Protein AF-A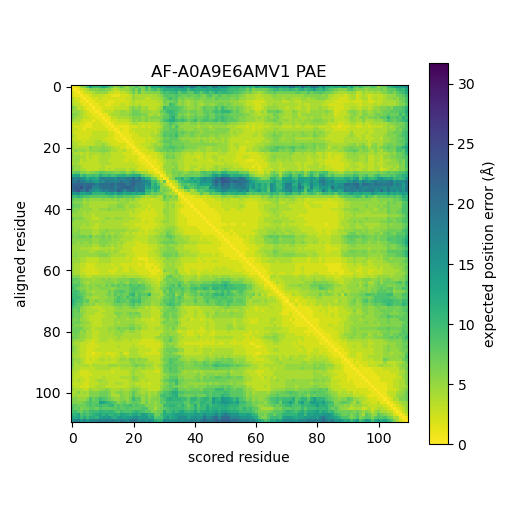0A9E6AMV1-F1 (afdb_monomer)

Solvent-accessible surface area (backbone atoms only — not comparable to full-atom values): 6436 Å² total; per-residue (Å²): 122,72,94,47,60,35,34,31,31,88,70,46,83,41,40,66,74,74,54,62,92,38,50,71,49,76,46,79,46,59,88,81,83,64,49,65,65,56,49,52,50,50,45,57,56,53,69,71,46,52,79,70,52,44,78,35,46,42,44,35,40,34,49,79,43,57,89,79,55,43,45,65,59,45,38,60,55,37,51,74,68,38,82,80,46,42,33,34,36,47,53,73,67,39,48,38,55,44,35,46,57,76,72,47,84,71,76,84,83,131

Foldseek 3Di:
DPWFWWAKLVRDIDIPVVLPQAAEAEDEDADDDPPPVVLLVVLVVLVVDDPVNNVRYAYEYEYLDCPPDHSPNVQVVSVVRPNRHIYIYDPNVRSQVVQVVVVHHRDRDD

Radius of gyration: 13.44 Å; Cα contacts (8 Å, |Δi|>4): 152; chains: 1; bounding box: 26×29×39 Å

Mean predicted aligned error: 5.37 Å

Structure (mmCIF, N/CA/C/O backbone):
data_AF-A0A9E6AMV1-F1
#
_entry.id   AF-A0A9E6AMV1-F1
#
loop_
_atom_site.group_PDB
_atom_site.id
_atom_site.type_symbol
_atom_site.label_atom_id
_atom_site.label_alt_id
_atom_site.label_comp_id
_atom_site.label_asym_id
_atom_site.label_entity_id
_atom_site.label_seq_id
_atom_site.pdbx_PDB_ins_code
_atom_site.Cartn_x
_atom_site.Cartn_y
_atom_site.Cartn_z
_atom_site.occupancy
_atom_site.B_iso_or_equiv
_atom_site.auth_seq_id
_atom_site.auth_comp_id
_atom_site.auth_asym_id
_atom_site.auth_atom_id
_atom_site.pdbx_PDB_model_num
ATOM 1 N N . MET A 1 1 ? -12.658 -10.153 -8.180 1.00 70.50 1 MET A N 1
ATOM 2 C CA . MET A 1 1 ? -11.220 -9.941 -8.402 1.00 70.50 1 MET A CA 1
ATOM 3 C C . MET A 1 1 ? -10.577 -11.209 -8.933 1.00 70.50 1 MET A C 1
ATOM 5 O O . MET A 1 1 ? -10.789 -12.274 -8.354 1.00 70.50 1 MET A O 1
ATOM 9 N N . ARG A 1 2 ? -9.841 -11.105 -10.042 1.00 81.25 2 ARG A N 1
ATOM 10 C CA . ARG A 1 2 ? -8.952 -12.151 -10.564 1.00 81.25 2 ARG A CA 1
ATOM 11 C C . ARG A 1 2 ? -7.750 -12.341 -9.624 1.00 81.25 2 ARG A C 1
ATOM 13 O O . ARG A 1 2 ? -7.433 -11.436 -8.852 1.00 81.25 2 ARG A O 1
ATOM 20 N N . PRO A 1 3 ? -7.074 -13.502 -9.666 1.00 83.12 3 PRO A N 1
ATOM 21 C CA . PRO A 1 3 ? -5.874 -13.720 -8.869 1.00 83.12 3 PRO A CA 1
ATOM 22 C C . PRO A 1 3 ? -4.768 -12.725 -9.238 1.00 83.12 3 PRO A C 1
ATOM 24 O O . PRO A 1 3 ? -4.392 -12.633 -10.407 1.00 83.12 3 PRO A O 1
ATOM 27 N N . PHE A 1 4 ? -4.227 -12.022 -8.247 1.00 87.56 4 PHE A N 1
ATOM 28 C CA . PHE A 1 4 ? -3.053 -11.165 -8.397 1.00 87.56 4 PHE A CA 1
ATOM 29 C C . PHE A 1 4 ? -2.039 -11.462 -7.289 1.00 87.56 4 PHE A C 1
ATOM 31 O O . PHE A 1 4 ? -2.380 -12.005 -6.236 1.00 87.56 4 PHE A O 1
ATOM 38 N N . ARG A 1 5 ? -0.780 -11.110 -7.551 1.00 88.94 5 ARG A N 1
ATOM 39 C CA . ARG A 1 5 ? 0.311 -11.183 -6.579 1.00 88.94 5 ARG A CA 1
ATOM 40 C C . ARG A 1 5 ? 1.158 -9.932 -6.698 1.00 88.94 5 ARG A C 1
ATOM 42 O O . ARG A 1 5 ? 1.663 -9.646 -7.782 1.00 88.94 5 ARG A O 1
ATOM 49 N N . LEU A 1 6 ? 1.295 -9.224 -5.590 1.00 89.12 6 LEU A N 1
ATOM 50 C CA . LEU A 1 6 ? 2.179 -8.084 -5.407 1.00 89.12 6 LEU A CA 1
ATOM 51 C C . LEU A 1 6 ? 3.124 -8.373 -4.245 1.00 89.12 6 LEU A C 1
ATOM 53 O O . LEU A 1 6 ? 2.936 -9.326 -3.488 1.00 89.12 6 LEU A O 1
ATOM 57 N N . THR A 1 7 ? 4.131 -7.528 -4.108 1.00 88.81 7 THR A N 1
ATOM 58 C CA . THR A 1 7 ? 5.129 -7.619 -3.052 1.00 88.81 7 THR A CA 1
ATOM 59 C C . THR A 1 7 ? 4.984 -6.418 -2.132 1.00 88.81 7 THR A C 1
ATOM 61 O O . THR A 1 7 ? 5.032 -5.269 -2.578 1.00 88.81 7 THR A O 1
ATOM 64 N N . GLY A 1 8 ? 4.813 -6.690 -0.843 1.00 87.06 8 GLY A N 1
ATOM 65 C CA . GLY A 1 8 ? 4.853 -5.699 0.217 1.00 87.06 8 GLY A CA 1
ATOM 66 C C . GLY A 1 8 ? 6.244 -5.093 0.383 1.00 87.06 8 GLY A C 1
ATOM 67 O O . GLY A 1 8 ? 7.272 -5.671 0.020 1.00 87.06 8 GLY A O 1
ATOM 68 N N . SER A 1 9 ? 6.302 -3.903 0.962 1.00 79.50 9 SER A N 1
ATOM 69 C CA . SER A 1 9 ? 7.552 -3.186 1.216 1.00 79.50 9 SER A CA 1
ATOM 70 C C . SER A 1 9 ? 8.430 -3.840 2.299 1.00 79.50 9 SER A C 1
ATOM 72 O O . SER A 1 9 ? 9.628 -3.560 2.398 1.00 79.50 9 SER A O 1
ATOM 74 N N . ASP A 1 10 ? 7.857 -4.754 3.080 1.00 79.19 10 ASP A N 1
ATOM 75 C CA . ASP A 1 10 ? 8.520 -5.669 4.013 1.00 79.19 10 ASP A CA 1
ATOM 76 C C . ASP A 1 10 ? 8.995 -6.982 3.357 1.00 79.19 10 ASP A C 1
ATOM 78 O O . ASP A 1 10 ? 9.666 -7.780 4.007 1.00 79.19 10 ASP A O 1
ATOM 82 N N . GLY A 1 11 ? 8.698 -7.185 2.069 1.00 81.62 11 GLY A N 1
ATOM 83 C CA . GLY A 1 11 ? 8.997 -8.406 1.322 1.00 81.62 11 GLY A CA 1
ATOM 84 C C . GLY A 1 11 ? 7.912 -9.482 1.416 1.00 81.62 11 GLY A C 1
ATOM 85 O O . GLY A 1 11 ? 8.098 -10.558 0.851 1.00 81.62 11 GLY A O 1
ATOM 86 N N . SER A 1 12 ? 6.795 -9.214 2.099 1.00 86.31 12 SER A N 1
ATOM 87 C CA . SER A 1 12 ? 5.658 -10.136 2.161 1.00 86.31 12 SER A CA 1
ATOM 88 C C . SER A 1 12 ? 4.940 -10.249 0.812 1.00 86.31 12 SER A C 1
ATOM 90 O O . SER A 1 12 ? 4.958 -9.329 -0.008 1.00 86.31 12 SER A O 1
ATOM 92 N N . GLU A 1 13 ? 4.298 -11.389 0.558 1.00 89.75 13 GLU A N 1
ATOM 93 C CA . GLU A 1 13 ? 3.396 -11.527 -0.587 1.00 89.75 13 GLU A CA 1
ATOM 94 C C . GLU A 1 13 ? 2.032 -10.916 -0.246 1.00 89.75 13 GLU A C 1
ATOM 96 O O . GLU A 1 13 ? 1.436 -11.235 0.786 1.00 89.75 13 GLU A O 1
ATOM 101 N N . PHE A 1 14 ? 1.517 -10.077 -1.144 1.00 89.62 14 PHE A N 1
ATOM 102 C CA . PHE A 1 14 ? 0.182 -9.504 -1.052 1.00 89.62 14 PHE A CA 1
ATOM 103 C C . PHE A 1 14 ? -0.697 -10.020 -2.194 1.00 89.62 14 PHE A C 1
ATOM 105 O O . PHE A 1 14 ? -0.356 -9.909 -3.374 1.00 89.62 14 PHE A O 1
ATOM 112 N N . SER A 1 15 ? -1.851 -10.578 -1.843 1.00 90.25 15 SER A N 1
ATOM 113 C CA . SER A 1 15 ? -2.771 -11.237 -2.771 1.00 90.25 15 SER A CA 1
ATOM 114 C C . SER A 1 15 ? -4.230 -10.943 -2.419 1.00 90.25 15 SER A C 1
ATOM 116 O O . SER A 1 15 ? -4.546 -10.280 -1.432 1.00 90.25 15 SER A O 1
ATOM 118 N N . ASN A 1 16 ? -5.160 -11.508 -3.190 1.00 88.50 16 ASN A N 1
ATOM 119 C CA . ASN A 1 16 ? -6.595 -11.423 -2.913 1.00 88.50 16 ASN A CA 1
ATOM 120 C C . ASN A 1 16 ? -6.984 -11.903 -1.508 1.00 88.50 16 ASN A C 1
ATOM 122 O O . ASN A 1 16 ? -8.025 -11.492 -1.004 1.00 88.50 16 ASN A O 1
ATOM 126 N N . ALA A 1 17 ? -6.201 -12.802 -0.901 1.00 89.25 17 ALA A N 1
ATOM 127 C CA . ALA A 1 17 ? -6.485 -13.306 0.437 1.00 89.25 17 ALA A CA 1
ATOM 128 C C . ALA A 1 17 ? -6.387 -12.198 1.493 1.00 89.25 17 ALA A C 1
ATOM 130 O O . ALA A 1 17 ? -7.206 -12.175 2.406 1.00 89.25 17 ALA A O 1
ATOM 131 N N . ASN A 1 18 ? -5.450 -11.263 1.321 1.00 88.31 18 ASN A N 1
ATOM 132 C CA . ASN A 1 18 ? -5.221 -10.148 2.239 1.00 88.31 18 ASN A CA 1
ATOM 133 C C . ASN A 1 18 ? -6.370 -9.130 2.225 1.00 88.31 18 ASN A C 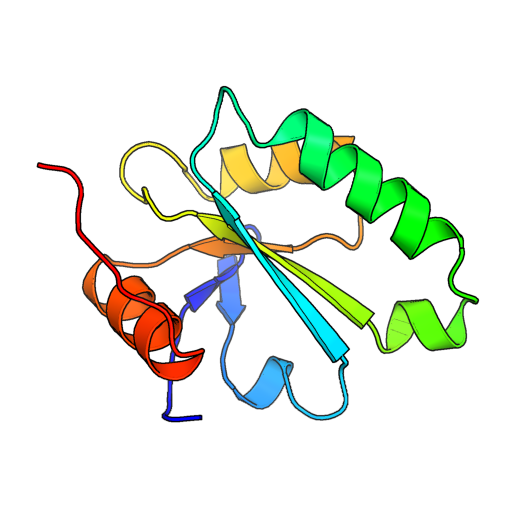1
ATOM 135 O O . ASN A 1 18 ? -6.607 -8.471 3.221 1.00 88.31 18 ASN A O 1
ATOM 139 N N . LEU A 1 19 ? -7.114 -9.038 1.119 1.00 86.50 19 LEU A N 1
ATOM 140 C CA . LEU A 1 19 ? -8.250 -8.119 0.982 1.00 86.50 19 LEU A CA 1
ATOM 141 C C . LEU A 1 19 ? -9.553 -8.665 1.597 1.00 86.50 19 LEU A C 1
ATOM 143 O O . LEU A 1 19 ? -10.567 -7.971 1.633 1.00 86.50 19 LEU A O 1
ATOM 147 N N . ARG A 1 20 ? -9.600 -9.938 2.009 1.00 87.69 20 ARG A N 1
ATOM 148 C CA . ARG A 1 20 ? -10.851 -10.559 2.469 1.00 87.69 20 ARG A CA 1
ATOM 149 C C . ARG A 1 20 ? -11.186 -10.138 3.892 1.00 87.69 20 ARG A C 1
ATOM 151 O O . ARG A 1 20 ? -10.423 -10.405 4.807 1.00 87.69 20 ARG A O 1
ATOM 158 N N . GLY A 1 21 ? -12.385 -9.589 4.078 1.00 87.38 21 GLY A N 1
ATO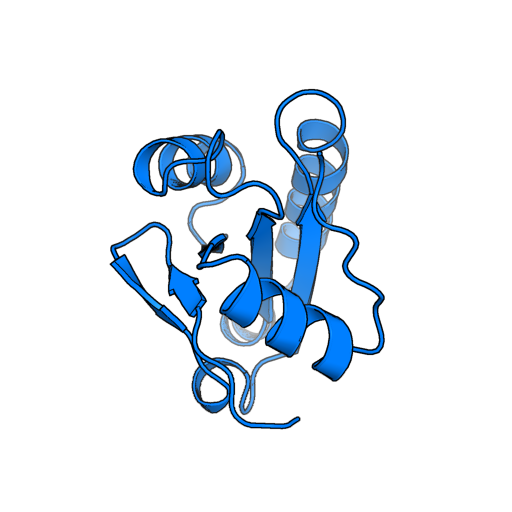M 159 C CA . GLY A 1 21 ? -12.874 -9.171 5.398 1.00 87.38 21 GLY A CA 1
ATOM 160 C C . GLY A 1 21 ? -12.280 -7.849 5.885 1.00 87.38 21 GLY A C 1
ATOM 161 O O . GLY A 1 21 ? -12.577 -7.439 7.002 1.00 87.38 21 GLY A O 1
ATOM 162 N N . HIS A 1 22 ? -11.484 -7.192 5.041 1.00 88.75 22 HIS A N 1
ATOM 163 C CA . HIS A 1 22 ? -10.874 -5.899 5.291 1.00 88.75 22 HIS A CA 1
ATOM 164 C C . HIS A 1 22 ? -11.394 -4.891 4.267 1.00 88.75 22 HIS A C 1
ATOM 166 O O . HIS A 1 22 ? -11.694 -5.231 3.119 1.00 88.75 22 HIS A O 1
ATOM 172 N N . PHE A 1 23 ? -11.517 -3.641 4.686 1.00 89.50 23 PHE A N 1
ATOM 173 C CA . PHE A 1 23 ? -11.768 -2.525 3.794 1.00 89.50 23 PHE A CA 1
ATOM 174 C C . PHE A 1 23 ? -10.434 -1.880 3.431 1.00 89.50 23 PHE A C 1
ATOM 176 O O . PHE A 1 23 ? -9.732 -1.373 4.297 1.00 89.50 23 PHE A O 1
ATOM 183 N N . SER A 1 24 ? -10.058 -1.901 2.155 1.00 89.69 24 SER A N 1
ATOM 184 C CA . SER A 1 24 ? -8.736 -1.428 1.740 1.00 89.69 24 SER A CA 1
ATOM 185 C C . SER A 1 24 ? -8.824 -0.139 0.926 1.00 89.69 24 SER A C 1
ATOM 187 O O . SER A 1 24 ? -9.445 -0.095 -0.138 1.00 89.69 24 SER A O 1
ATOM 189 N N . TRP A 1 25 ? -8.153 0.910 1.392 1.00 88.44 25 TRP A N 1
ATOM 190 C CA . TRP A 1 25 ? -7.879 2.122 0.629 1.00 88.44 25 TRP A CA 1
ATOM 191 C C . TRP A 1 25 ? -6.642 1.914 -0.232 1.00 88.44 25 TRP A C 1
ATOM 193 O O . TRP A 1 25 ? -5.527 1.912 0.277 1.00 88.44 25 TRP A O 1
AT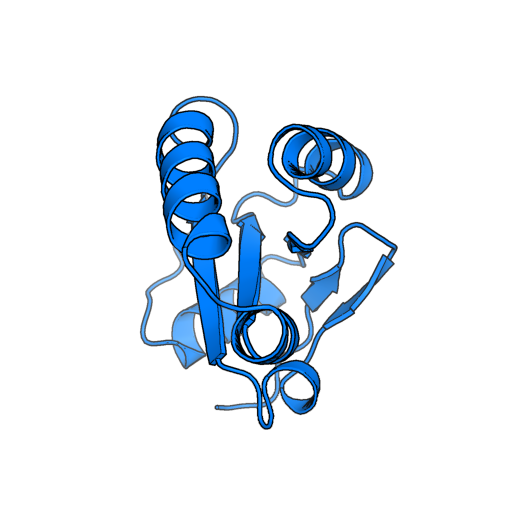OM 203 N N . ALA A 1 26 ? -6.829 1.759 -1.541 1.00 88.38 26 ALA A N 1
ATOM 204 C CA . ALA A 1 26 ? -5.728 1.699 -2.494 1.00 88.38 26 ALA A CA 1
ATOM 205 C C . ALA A 1 26 ? -5.467 3.082 -3.103 1.00 88.38 26 ALA A C 1
ATOM 207 O O . ALA A 1 26 ? -6.341 3.659 -3.752 1.00 88.38 26 ALA A O 1
ATOM 208 N N . PHE A 1 27 ? -4.253 3.596 -2.928 1.00 86.06 27 PHE A N 1
ATOM 209 C CA . PHE A 1 27 ? -3.775 4.804 -3.589 1.00 86.06 27 PHE A CA 1
ATOM 210 C C . PHE A 1 27 ? -2.641 4.453 -4.553 1.00 86.06 27 PHE A C 1
ATOM 212 O O . PHE A 1 27 ? -1.626 3.892 -4.148 1.00 86.06 27 PHE A O 1
ATOM 219 N N . PHE A 1 28 ? -2.820 4.792 -5.829 1.00 84.31 28 PHE A N 1
ATOM 220 C CA . PHE A 1 28 ? -1.834 4.574 -6.885 1.00 84.31 28 PHE A CA 1
ATOM 221 C C . PHE A 1 28 ? -1.042 5.858 -7.098 1.00 84.31 28 PHE A C 1
ATOM 223 O O . PHE A 1 28 ? -1.630 6.898 -7.399 1.00 84.31 28 PHE A O 1
ATOM 230 N N . GLY A 1 29 ? 0.279 5.802 -6.956 1.00 76.62 29 GLY A N 1
ATOM 231 C CA . GLY A 1 29 ? 1.110 6.999 -7.041 1.00 76.62 29 GLY A CA 1
ATOM 232 C C . GLY A 1 29 ? 2.525 6.727 -7.527 1.00 76.62 29 GLY A C 1
ATOM 233 O O . GLY A 1 29 ? 2.999 5.592 -7.520 1.00 76.62 29 GLY A O 1
ATOM 234 N N . PHE A 1 30 ? 3.193 7.804 -7.938 1.00 72.31 30 PHE A N 1
ATOM 235 C CA . PHE A 1 30 ? 4.626 7.839 -8.206 1.00 72.31 30 PHE A CA 1
ATOM 236 C C . PHE A 1 30 ? 5.265 8.847 -7.242 1.00 72.31 30 PHE A C 1
ATOM 238 O O . PHE A 1 30 ? 4.771 9.968 -7.088 1.00 72.31 30 PHE A O 1
ATOM 245 N N . CYS A 1 31 ? 6.339 8.457 -6.559 1.00 66.25 31 CYS A N 1
ATOM 246 C CA . CYS A 1 31 ? 7.121 9.387 -5.743 1.00 66.25 31 CYS A CA 1
ATOM 247 C C . CYS A 1 31 ? 7.984 10.246 -6.695 1.00 66.25 31 CYS A C 1
ATOM 249 O O . CYS A 1 31 ? 8.591 9.664 -7.599 1.00 66.25 31 CYS A O 1
ATOM 251 N N . PRO A 1 32 ? 8.032 11.596 -6.578 1.00 55.78 32 PRO A N 1
ATOM 252 C CA . PRO A 1 32 ? 8.099 12.350 -5.319 1.00 55.78 32 PRO A CA 1
ATOM 253 C C . PRO A 1 32 ? 7.093 13.512 -5.123 1.00 55.78 32 PRO A C 1
ATOM 255 O O . 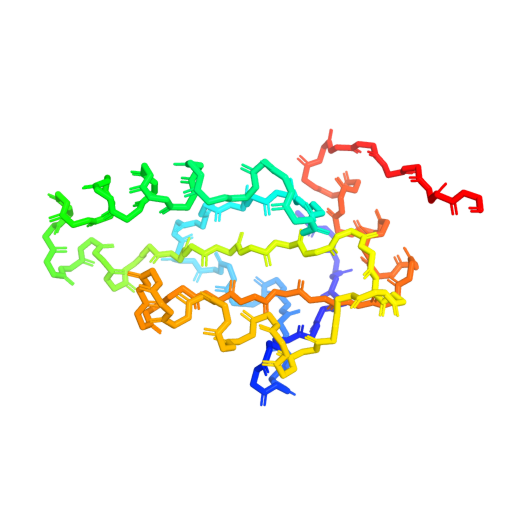PRO A 1 32 ? 7.054 14.067 -4.027 1.00 55.78 32 PRO A O 1
ATOM 258 N N . ASP A 1 33 ? 6.275 13.890 -6.112 1.00 55.72 33 ASP A N 1
ATOM 259 C CA . ASP A 1 33 ? 5.624 15.219 -6.094 1.00 55.72 33 ASP A CA 1
ATOM 260 C C . ASP A 1 33 ? 4.192 15.254 -5.526 1.00 55.72 33 ASP A C 1
ATOM 262 O O . ASP A 1 33 ? 3.792 16.243 -4.916 1.00 55.72 33 ASP A O 1
ATOM 266 N N . ILE A 1 34 ? 3.399 14.188 -5.691 1.00 54.50 34 ILE A N 1
ATOM 267 C CA . ILE A 1 34 ? 1.958 14.191 -5.339 1.00 54.50 34 ILE A CA 1
ATOM 268 C C . ILE A 1 34 ? 1.635 13.328 -4.109 1.00 54.50 34 ILE A C 1
ATOM 270 O O . ILE A 1 34 ? 0.614 13.524 -3.447 1.00 54.50 34 ILE A O 1
ATOM 274 N N . CYS A 1 35 ? 2.534 12.420 -3.730 1.00 62.62 35 CYS A N 1
ATOM 275 C CA . CYS A 1 35 ? 2.317 11.482 -2.632 1.00 62.62 35 CYS A CA 1
ATOM 276 C C . CYS A 1 35 ? 2.121 12.102 -1.227 1.00 62.62 35 CYS A C 1
ATOM 278 O O . CYS A 1 35 ? 1.290 11.571 -0.484 1.00 62.62 35 CYS A O 1
ATOM 280 N N . PRO A 1 36 ? 2.801 13.194 -0.806 1.00 72.69 36 PRO A N 1
ATOM 281 C CA . PRO A 1 36 ? 2.786 13.567 0.610 1.00 72.69 36 PRO A CA 1
ATOM 282 C C . PRO A 1 36 ? 1.452 14.163 1.070 1.00 72.69 36 PRO A C 1
ATOM 284 O O . PRO A 1 36 ? 1.024 13.905 2.198 1.00 72.69 36 PRO A O 1
ATOM 287 N N . THR A 1 37 ? 0.765 14.923 0.216 1.00 81.62 37 THR A N 1
ATOM 288 C CA . THR A 1 37 ? -0.518 15.548 0.575 1.00 81.62 37 THR A CA 1
ATOM 289 C C . THR A 1 37 ? -1.600 14.491 0.756 1.00 81.62 37 THR A C 1
ATOM 291 O O . THR A 1 37 ? -2.283 14.481 1.781 1.00 81.62 37 THR A O 1
ATOM 294 N N . THR A 1 38 ? -1.716 13.554 -0.188 1.00 84.38 38 THR A N 1
ATOM 295 C CA . THR A 1 38 ? -2.708 12.476 -0.117 1.00 84.38 38 THR A CA 1
ATOM 296 C C . THR A 1 38 ? -2.446 11.550 1.066 1.00 84.38 38 THR A C 1
ATOM 298 O O . THR A 1 38 ? -3.372 11.254 1.816 1.00 84.38 38 THR A O 1
ATOM 301 N N . LEU A 1 39 ? -1.195 11.146 1.309 1.00 86.25 39 LEU A N 1
ATOM 302 C CA . LEU A 1 39 ? -0.865 10.298 2.461 1.00 86.25 39 LEU A CA 1
ATOM 303 C C . LEU A 1 39 ? -1.111 11.003 3.800 1.00 86.25 39 LEU A C 1
ATOM 305 O O . LEU A 1 39 ? -1.562 10.369 4.753 1.00 86.25 39 LEU A O 1
ATOM 309 N N . SER A 1 40 ? -0.885 12.317 3.871 1.00 88.00 40 SER A N 1
ATOM 310 C CA . SER A 1 40 ? -1.222 13.110 5.060 1.00 88.00 40 SER A CA 1
ATOM 311 C C . SER A 1 40 ? -2.731 13.172 5.299 1.00 88.00 40 SER A C 1
ATOM 313 O O . SER A 1 40 ? -3.178 13.031 6.435 1.00 88.00 40 SER A O 1
ATOM 315 N N . GLN A 1 41 ? -3.532 13.335 4.243 1.00 88.81 41 GLN A N 1
ATOM 316 C CA . GLN A 1 41 ? -4.995 13.304 4.346 1.00 88.81 41 GLN A CA 1
ATOM 317 C C . GLN A 1 41 ? -5.509 11.918 4.749 1.00 88.81 41 GLN A C 1
ATOM 319 O O . GLN A 1 41 ? -6.361 11.822 5.630 1.00 88.81 41 GLN A O 1
ATOM 324 N N . LEU A 1 42 ? -4.947 10.850 4.174 1.00 90.00 42 LEU A N 1
ATOM 325 C CA . LEU A 1 42 ? -5.268 9.472 4.551 1.00 90.00 42 LEU A CA 1
ATOM 326 C C . LEU A 1 42 ? -4.920 9.200 6.014 1.00 90.00 42 LEU A C 1
ATOM 328 O O . LEU A 1 42 ? -5.727 8.605 6.715 1.00 90.00 42 LEU A O 1
ATOM 332 N N . LYS A 1 43 ? -3.776 9.689 6.509 1.00 91.44 43 LYS A N 1
ATOM 333 C CA . LYS A 1 43 ? -3.419 9.613 7.934 1.00 91.44 43 LYS A CA 1
ATOM 334 C C . LYS A 1 43 ? -4.461 10.300 8.815 1.00 91.44 43 LYS A C 1
ATOM 336 O O . LYS A 1 43 ? -4.877 9.735 9.821 1.00 91.44 43 LYS A O 1
ATOM 341 N N . LEU A 1 44 ? -4.883 11.513 8.453 1.00 92.56 44 LEU A N 1
ATOM 342 C CA . LEU A 1 44 ? -5.897 12.244 9.216 1.00 92.56 44 LEU A CA 1
ATOM 343 C C . LEU A 1 44 ? -7.235 11.498 9.238 1.00 92.56 44 LEU A C 1
ATOM 345 O O . LEU A 1 44 ? -7.837 11.394 10.301 1.00 92.56 44 LEU A O 1
ATOM 349 N N . ALA A 1 45 ? -7.672 10.960 8.098 1.00 91.94 45 ALA A N 1
ATOM 350 C CA . ALA A 1 45 ? -8.904 10.184 8.002 1.00 91.94 45 ALA A CA 1
ATOM 351 C C . ALA A 1 45 ? -8.810 8.853 8.768 1.00 91.94 45 ALA A C 1
ATOM 353 O O . ALA A 1 45 ? -9.718 8.510 9.518 1.00 91.94 45 ALA A O 1
ATOM 354 N N . TYR A 1 46 ? -7.691 8.136 8.648 1.00 93.25 46 TYR A N 1
ATOM 355 C CA . TYR A 1 46 ? -7.443 6.883 9.363 1.00 93.25 46 TYR A CA 1
ATOM 356 C C . TYR A 1 46 ? -7.456 7.085 10.885 1.00 93.25 46 TYR A C 1
ATOM 358 O O . TYR A 1 46 ? -8.062 6.308 11.614 1.00 93.25 46 TYR A O 1
ATOM 366 N N . ASN A 1 47 ? -6.885 8.189 11.373 1.00 93.00 47 ASN A N 1
ATOM 367 C CA . ASN A 1 47 ? -6.883 8.519 12.800 1.00 93.00 47 ASN A CA 1
ATOM 368 C C . ASN A 1 47 ? -8.270 8.877 13.366 1.00 93.00 47 ASN A C 1
ATOM 370 O O . ASN A 1 47 ? -8.413 8.948 14.585 1.00 93.00 47 ASN A O 1
ATOM 374 N N . GLN A 1 48 ? -9.278 9.125 12.522 1.00 94.38 48 GLN A N 1
ATOM 375 C CA . GLN A 1 48 ? -10.664 9.320 12.970 1.00 94.38 48 GLN A CA 1
ATOM 376 C C . GLN A 1 48 ? -11.388 7.994 13.230 1.00 94.38 48 GLN A C 1
ATOM 378 O O . GLN A 1 48 ? -12.413 7.990 13.911 1.00 94.38 48 GLN A O 1
ATOM 383 N N . LEU A 1 49 ? -10.862 6.884 12.707 1.00 92.75 49 LEU A N 1
ATOM 384 C CA . LEU A 1 49 ? -11.400 5.549 12.933 1.00 92.75 49 LEU A CA 1
ATOM 385 C C . LEU A 1 49 ? -11.128 5.100 14.369 1.00 92.75 49 LEU A C 1
ATOM 387 O O . LEU A 1 49 ? -10.063 5.363 14.934 1.00 92.75 49 LEU A O 1
ATOM 391 N N . ASN A 1 50 ? -12.072 4.368 14.951 1.00 94.69 50 ASN A N 1
ATOM 392 C CA . ASN A 1 50 ? -11.866 3.720 16.239 1.00 94.69 50 ASN A CA 1
ATOM 393 C C . ASN A 1 50 ? -10.925 2.496 16.108 1.00 94.69 50 ASN A C 1
ATOM 395 O O . ASN A 1 50 ? -10.705 1.994 15.004 1.00 94.69 50 ASN A O 1
ATOM 399 N N . PRO A 1 51 ? -10.386 1.949 17.215 1.00 92.69 51 PRO A N 1
ATOM 400 C CA . PRO A 1 51 ? -9.411 0.856 17.146 1.00 92.69 51 PRO A CA 1
ATOM 401 C C . PRO A 1 51 ? -9.902 -0.428 16.461 1.00 92.69 51 PRO A C 1
ATOM 403 O O . PRO A 1 51 ? -9.086 -1.200 15.965 1.00 92.69 51 PRO A O 1
ATOM 406 N N . ASN A 1 52 ? -11.211 -0.699 16.450 1.00 92.38 52 ASN A N 1
ATOM 407 C CA . ASN A 1 52 ? -11.759 -1.861 15.747 1.00 92.38 52 ASN A CA 1
ATOM 408 C C . ASN A 1 52 ? -11.866 -1.596 14.243 1.00 92.38 52 ASN A C 1
ATOM 410 O O . ASN A 1 52 ? -11.578 -2.485 13.451 1.00 92.38 52 ASN A O 1
ATOM 414 N N . GLU A 1 53 ? -12.231 -0.376 13.855 1.00 92.88 53 GLU A N 1
ATOM 415 C CA . GLU A 1 53 ? -12.278 0.051 12.454 1.00 92.88 53 GLU A CA 1
ATOM 416 C C . GLU A 1 53 ? -10.880 0.103 11.835 1.00 92.88 53 GLU A C 1
ATOM 418 O O . GLU A 1 53 ? -10.698 -0.386 10.723 1.00 92.88 53 GLU A O 1
ATOM 423 N N . GLN A 1 54 ? -9.884 0.608 12.571 1.00 92.31 54 GLN A N 1
ATOM 424 C CA . GLN A 1 54 ? -8.482 0.615 12.135 1.00 92.31 54 GLN A CA 1
ATOM 425 C C . GLN A 1 54 ? -7.980 -0.803 11.834 1.00 92.31 54 GLN A C 1
ATOM 427 O O . GLN A 1 54 ? -7.412 -1.045 10.779 1.00 92.31 54 GLN A O 1
ATOM 432 N N . LYS A 1 55 ? -8.284 -1.783 12.696 1.00 89.50 55 LYS A N 1
ATOM 433 C CA . LYS A 1 55 ? -7.897 -3.193 12.481 1.00 89.50 55 LYS A CA 1
ATOM 434 C C . LYS A 1 55 ? -8.522 -3.838 11.244 1.00 89.50 55 LYS A C 1
ATOM 436 O O . LYS A 1 55 ? -7.995 -4.834 10.761 1.00 89.50 55 LYS A O 1
ATOM 441 N N . LEU A 1 56 ? -9.663 -3.324 10.793 1.00 91.75 56 LEU A N 1
ATOM 442 C CA . LEU A 1 56 ? -10.379 -3.817 9.617 1.00 91.75 56 LEU A CA 1
ATOM 443 C C . LEU A 1 56 ? -10.122 -2.948 8.382 1.00 91.75 56 LEU A C 1
ATOM 445 O O . LEU A 1 56 ? -10.735 -3.197 7.345 1.00 91.75 56 LEU A O 1
ATOM 449 N N . THR A 1 57 ? -9.260 -1.931 8.484 1.00 92.31 57 THR A N 1
ATOM 450 C CA . THR A 1 57 ? -8.986 -0.983 7.404 1.00 92.31 57 THR A CA 1
ATOM 451 C C . THR A 1 57 ? -7.518 -1.026 7.012 1.00 92.31 57 THR A C 1
ATOM 453 O O . THR A 1 57 ? -6.652 -0.684 7.808 1.00 92.31 57 THR A O 1
ATOM 456 N N . ASP A 1 58 ? -7.236 -1.361 5.757 1.00 90.94 58 ASP A N 1
ATOM 457 C CA . ASP A 1 58 ? -5.877 -1.316 5.219 1.00 90.94 58 ASP A CA 1
ATOM 458 C C . ASP A 1 58 ? -5.681 -0.061 4.373 1.00 90.94 58 ASP A C 1
ATOM 460 O O . ASP A 1 58 ? -6.508 0.260 3.520 1.00 90.94 58 ASP A O 1
ATOM 464 N N . VAL A 1 59 ? -4.552 0.625 4.541 1.00 90.94 59 VAL A N 1
ATOM 465 C CA . VAL A 1 59 ? -4.135 1.696 3.627 1.00 90.94 59 VAL A CA 1
ATOM 466 C C . VAL A 1 59 ? -2.962 1.194 2.799 1.00 90.94 59 VAL A C 1
ATOM 468 O O . VAL A 1 59 ? -1.869 0.952 3.313 1.00 90.94 59 VAL A O 1
ATOM 471 N N . LEU A 1 60 ? -3.215 1.021 1.505 1.00 90.06 60 LEU A N 1
ATOM 472 C CA . LEU A 1 60 ? -2.316 0.429 0.527 1.00 90.06 60 LEU A CA 1
ATOM 473 C C . LEU A 1 60 ? -1.826 1.511 -0.437 1.00 90.06 60 LEU A C 1
ATOM 475 O O . LEU A 1 60 ? -2.578 2.017 -1.269 1.00 90.06 60 LEU A O 1
ATOM 479 N N . PHE A 1 61 ? -0.544 1.842 -0.360 1.00 89.62 61 PHE A N 1
ATOM 480 C CA . PHE A 1 61 ? 0.135 2.621 -1.387 1.00 89.62 61 PHE A CA 1
ATOM 481 C C . PHE A 1 61 ? 0.666 1.678 -2.464 1.00 89.62 61 PHE A C 1
ATOM 483 O O . PHE A 1 61 ? 1.509 0.834 -2.181 1.00 89.62 61 PHE A O 1
ATOM 490 N N . VAL A 1 62 ? 0.206 1.822 -3.699 1.00 88.62 62 VAL A N 1
ATOM 491 C CA . VAL A 1 62 ? 0.638 0.998 -4.828 1.00 88.62 62 VAL A CA 1
ATOM 492 C C . VAL A 1 62 ? 1.540 1.846 -5.712 1.00 88.62 62 VAL A C 1
ATOM 494 O O . VAL A 1 62 ? 1.071 2.772 -6.381 1.00 88.62 62 VAL A O 1
ATOM 497 N N . SER A 1 63 ? 2.838 1.536 -5.711 1.00 85.69 63 SER A N 1
ATOM 498 C CA . SER A 1 63 ? 3.769 2.185 -6.633 1.00 85.69 63 SER A CA 1
ATOM 499 C C . SER A 1 63 ? 3.539 1.674 -8.051 1.00 85.69 63 SER A C 1
ATOM 501 O O . SER A 1 63 ? 3.450 0.468 -8.287 1.00 85.69 63 SER A O 1
ATOM 503 N N . VAL A 1 64 ? 3.464 2.605 -9.000 1.00 80.19 64 VAL A N 1
ATOM 504 C CA . VAL A 1 64 ? 3.360 2.303 -10.434 1.00 80.19 64 VAL A CA 1
ATOM 505 C C . VAL A 1 64 ? 4.715 2.316 -11.151 1.00 80.19 64 VAL A C 1
ATOM 507 O O . VAL A 1 64 ? 4.762 2.017 -12.343 1.00 80.19 64 VAL A O 1
ATOM 510 N N . ASP A 1 65 ? 5.808 2.629 -10.445 1.00 78.75 65 ASP A N 1
ATOM 511 C CA . ASP A 1 65 ? 7.163 2.665 -11.000 1.00 78.75 65 ASP A CA 1
ATOM 512 C C . ASP A 1 65 ? 8.153 1.822 -10.176 1.00 78.75 65 ASP A C 1
ATOM 514 O O . ASP A 1 65 ? 8.908 2.348 -9.350 1.00 78.75 65 ASP A O 1
ATOM 518 N N . PRO A 1 66 ? 8.216 0.503 -10.427 1.00 73.06 66 PRO A N 1
ATOM 519 C CA . PRO A 1 66 ? 9.111 -0.390 -9.698 1.00 73.06 66 PRO A CA 1
ATOM 520 C C . PRO A 1 66 ? 10.600 -0.150 -9.994 1.00 73.06 66 PRO A C 1
ATOM 522 O O . PRO A 1 66 ? 11.450 -0.687 -9.284 1.00 73.06 66 PRO A O 1
ATOM 525 N N . THR A 1 67 ? 10.947 0.627 -11.031 1.00 75.44 67 THR A N 1
ATOM 526 C CA . THR A 1 67 ? 12.351 0.926 -11.367 1.00 75.44 67 THR A CA 1
ATOM 527 C C . THR A 1 67 ? 12.928 2.025 -10.480 1.00 75.44 67 THR A C 1
ATOM 529 O O . THR A 1 67 ? 14.108 1.982 -10.127 1.00 75.44 67 THR A O 1
ATOM 532 N N . ARG A 1 68 ? 12.090 2.989 -10.081 1.00 74.00 68 ARG A N 1
ATOM 533 C CA . ARG A 1 68 ? 12.460 4.108 -9.204 1.00 74.00 68 ARG A CA 1
ATOM 534 C C . ARG A 1 68 ? 12.123 3.839 -7.736 1.00 74.00 68 ARG A C 1
ATOM 536 O O . ARG A 1 68 ? 12.922 4.172 -6.854 1.00 74.00 68 ARG A O 1
ATOM 543 N N . ASP A 1 69 ? 10.994 3.186 -7.475 1.00 77.06 69 ASP A N 1
ATOM 544 C CA . ASP A 1 69 ? 10.464 2.969 -6.132 1.00 77.06 69 ASP A CA 1
ATOM 545 C C . ASP A 1 69 ? 10.833 1.581 -5.586 1.00 77.06 69 ASP A C 1
ATOM 547 O O . ASP A 1 69 ? 10.111 0.592 -5.733 1.00 77.06 69 ASP A O 1
ATOM 551 N N . THR A 1 70 ? 11.972 1.500 -4.900 1.00 77.88 70 THR A N 1
ATOM 552 C CA . THR A 1 70 ? 12.385 0.262 -4.226 1.00 77.88 70 THR A CA 1
ATOM 553 C C . THR A 1 70 ? 11.584 0.021 -2.944 1.00 77.88 70 THR A C 1
ATOM 555 O O . THR A 1 70 ? 11.243 0.960 -2.220 1.00 77.88 70 THR A O 1
ATOM 558 N N . SER A 1 71 ? 11.352 -1.250 -2.594 1.00 77.75 71 SER A N 1
ATOM 559 C CA . SER A 1 71 ? 10.609 -1.647 -1.385 1.00 77.75 71 SER A CA 1
ATOM 560 C C . SER A 1 71 ? 11.127 -0.971 -0.112 1.00 77.75 71 SER A C 1
ATOM 562 O O . SER A 1 71 ? 10.341 -0.462 0.682 1.00 77.75 71 SER A O 1
ATOM 564 N N . GLY A 1 72 ? 12.453 -0.894 0.058 1.00 78.81 72 GLY A N 1
ATOM 565 C CA . GLY A 1 72 ? 13.066 -0.234 1.214 1.00 78.81 72 GLY A CA 1
ATOM 566 C C . GLY A 1 72 ? 12.730 1.257 1.297 1.00 78.81 72 GLY A C 1
ATOM 567 O O . GLY A 1 72 ? 12.322 1.729 2.355 1.00 78.81 72 GLY A O 1
ATOM 568 N N . ARG A 1 73 ? 12.820 1.981 0.173 1.00 81.56 73 ARG A N 1
ATOM 569 C CA . ARG A 1 73 ? 12.488 3.412 0.112 1.00 81.56 73 ARG A CA 1
ATOM 570 C C . ARG A 1 73 ? 11.017 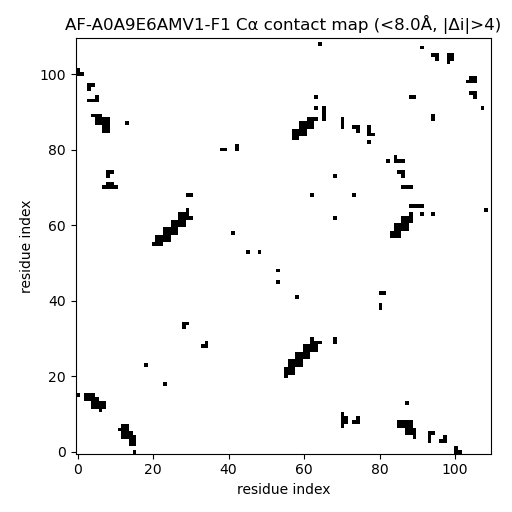3.669 0.405 1.00 81.56 73 ARG A C 1
ATOM 572 O O . ARG A 1 73 ? 10.707 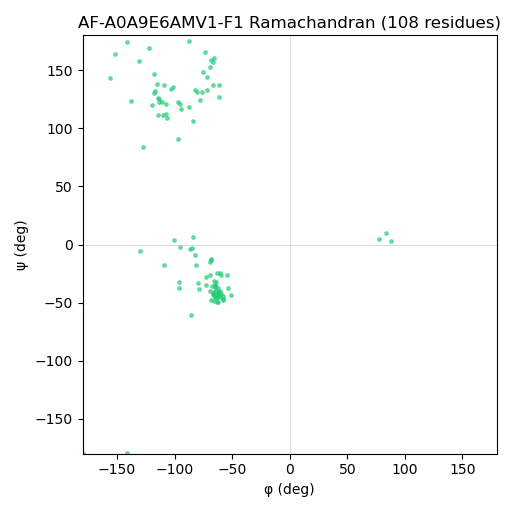4.549 1.201 1.00 81.56 73 ARG A O 1
ATOM 579 N N . LEU A 1 74 ? 10.127 2.886 -0.200 1.00 81.81 74 LEU A N 1
ATOM 580 C CA . LEU A 1 74 ? 8.687 3.013 0.020 1.00 81.81 74 LEU A CA 1
ATOM 581 C C . LEU A 1 74 ? 8.306 2.742 1.475 1.00 81.81 74 LEU A C 1
ATOM 583 O O . LEU A 1 74 ? 7.484 3.454 2.044 1.00 81.81 74 LEU A O 1
ATOM 587 N N . ARG A 1 75 ? 8.930 1.739 2.095 1.00 82.62 75 ARG A N 1
ATOM 588 C CA . ARG A 1 75 ? 8.712 1.419 3.505 1.00 82.62 75 ARG A CA 1
ATOM 589 C C . ARG A 1 75 ? 9.126 2.573 4.413 1.00 82.62 75 ARG A C 1
ATOM 591 O O . ARG A 1 75 ? 8.368 2.967 5.292 1.00 82.62 75 ARG A O 1
ATOM 598 N N . ASP A 1 76 ? 10.325 3.109 4.205 1.00 83.69 76 ASP A N 1
ATOM 599 C CA . ASP A 1 76 ? 10.852 4.209 5.013 1.00 83.69 76 ASP A CA 1
ATOM 600 C C . ASP A 1 76 ? 9.995 5.472 4.837 1.00 83.69 76 ASP A C 1
ATOM 602 O O . ASP A 1 76 ? 9.687 6.152 5.815 1.00 83.69 76 ASP A O 1
ATOM 606 N N . TYR A 1 77 ? 9.537 5.723 3.607 1.00 84.06 77 TYR A N 1
ATOM 607 C CA . TYR A 1 77 ? 8.630 6.815 3.276 1.00 84.06 77 TYR A CA 1
ATOM 608 C C . TYR A 1 77 ? 7.266 6.680 3.963 1.00 84.06 77 TYR A C 1
ATOM 610 O O . TYR A 1 77 ? 6.817 7.621 4.608 1.00 84.06 77 TYR A O 1
ATOM 618 N N . LEU A 1 78 ? 6.612 5.516 3.893 1.00 85.94 78 LEU A N 1
ATOM 619 C CA . LEU A 1 78 ? 5.297 5.324 4.515 1.00 85.94 78 LEU A CA 1
ATOM 620 C C . LEU A 1 78 ? 5.334 5.367 6.039 1.00 85.94 78 LEU A C 1
ATOM 622 O O . LEU A 1 78 ? 4.421 5.930 6.644 1.00 85.94 78 LEU A O 1
ATOM 626 N N . ARG A 1 79 ? 6.399 4.849 6.664 1.00 85.56 79 ARG A N 1
ATOM 627 C CA . ARG A 1 79 ? 6.554 4.909 8.126 1.00 85.56 79 ARG A CA 1
ATOM 628 C C . ARG A 1 79 ? 6.606 6.336 8.665 1.00 85.56 79 ARG A C 1
ATOM 630 O O . ARG A 1 79 ? 6.260 6.546 9.823 1.00 85.56 79 ARG A O 1
ATOM 637 N N . PHE A 1 80 ? 7.006 7.312 7.850 1.00 85.62 80 PHE A N 1
ATOM 638 C CA . PHE A 1 80 ? 6.912 8.724 8.222 1.00 85.62 80 PHE A CA 1
ATOM 639 C C . PHE A 1 80 ? 5.452 9.180 8.408 1.00 85.62 80 PHE A C 1
ATOM 641 O O . PHE A 1 80 ? 5.161 10.026 9.256 1.00 85.62 80 PHE A O 1
ATOM 648 N N . PHE A 1 81 ? 4.513 8.598 7.655 1.00 87.12 81 PHE A N 1
ATOM 649 C CA . PHE A 1 81 ? 3.091 8.915 7.753 1.00 87.12 81 PHE A CA 1
ATOM 650 C C . PHE A 1 81 ? 2.411 8.089 8.843 1.00 87.12 81 PHE A C 1
ATOM 652 O O . PHE A 1 81 ? 1.897 8.672 9.800 1.00 87.12 81 PHE A O 1
ATOM 659 N N . HIS A 1 82 ? 2.416 6.761 8.731 1.00 88.31 82 HIS A N 1
ATOM 660 C CA . HIS A 1 82 ? 1.755 5.878 9.690 1.00 88.31 82 HIS A CA 1
ATOM 661 C C . HIS A 1 82 ? 2.381 4.477 9.671 1.00 88.31 82 HIS A C 1
ATOM 663 O O . HIS A 1 82 ? 2.754 3.983 8.609 1.00 88.31 82 HIS A O 1
ATOM 669 N N . SER A 1 83 ? 2.492 3.826 10.833 1.00 88.25 83 SER A N 1
ATOM 670 C CA . SER A 1 83 ? 3.080 2.479 10.950 1.00 88.25 83 SER A CA 1
ATOM 671 C C . SER A 1 83 ? 2.255 1.398 10.259 1.00 88.25 83 SER A C 1
ATOM 673 O O . SER A 1 83 ? 2.822 0.434 9.760 1.00 88.25 83 SER A O 1
ATOM 675 N N . ASP A 1 84 ? 0.935 1.579 10.226 1.00 88.75 84 ASP A N 1
ATOM 676 C CA . ASP A 1 84 ? -0.010 0.588 9.690 1.00 88.75 84 ASP A CA 1
ATOM 677 C C . ASP A 1 84 ? -0.174 0.693 8.165 1.00 88.75 84 ASP A C 1
ATOM 679 O O . ASP A 1 84 ? -0.903 -0.081 7.550 1.00 88.75 84 ASP A O 1
ATOM 683 N N . PHE A 1 85 ? 0.477 1.671 7.528 1.00 90.31 85 PHE A N 1
ATOM 684 C CA . PHE A 1 85 ? 0.367 1.861 6.085 1.00 90.31 85 PHE A CA 1
ATOM 685 C C . PHE A 1 85 ? 1.319 0.918 5.362 1.00 90.31 85 PHE A C 1
ATOM 687 O O . PHE A 1 85 ? 2.508 0.836 5.677 1.00 90.31 85 PHE A O 1
ATOM 694 N N . SER A 1 86 ? 0.795 0.246 4.342 1.00 88.81 86 SER A N 1
ATOM 695 C CA . SER A 1 86 ? 1.540 -0.737 3.563 1.00 88.81 86 SER A CA 1
ATOM 696 C C . SER A 1 86 ? 1.837 -0.210 2.168 1.00 88.81 86 SER A C 1
ATOM 698 O O . SE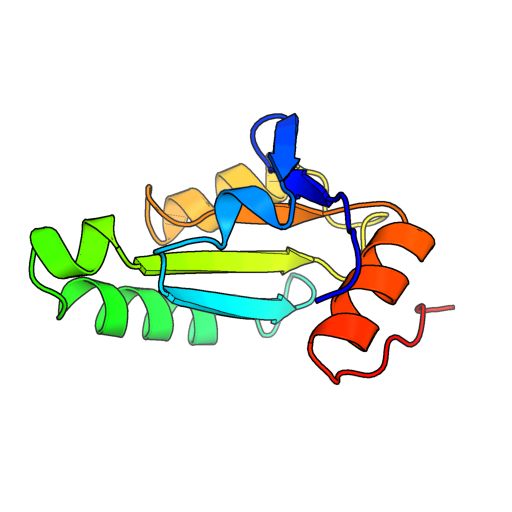R A 1 86 ? 0.977 0.375 1.513 1.00 88.81 86 SER A O 1
ATOM 700 N N . ALA A 1 87 ? 3.062 -0.435 1.694 1.00 88.44 87 ALA A N 1
ATOM 701 C CA . ALA A 1 87 ? 3.434 -0.163 0.309 1.00 88.44 87 ALA A CA 1
ATOM 702 C C . ALA A 1 87 ? 3.480 -1.479 -0.454 1.00 88.44 87 ALA A C 1
ATOM 704 O O . ALA A 1 87 ? 4.087 -2.439 0.015 1.00 88.44 87 ALA A O 1
ATOM 705 N N . LEU A 1 88 ? 2.875 -1.490 -1.633 1.00 89.12 88 LEU A N 1
ATOM 706 C CA . LEU A 1 88 ? 2.854 -2.596 -2.570 1.00 89.12 88 LEU A CA 1
ATOM 707 C C . LEU A 1 88 ? 3.591 -2.179 -3.842 1.00 89.12 88 LEU A C 1
ATOM 709 O O . LEU A 1 88 ? 3.431 -1.065 -4.344 1.00 89.12 88 LEU A O 1
ATOM 713 N N . SER A 1 89 ? 4.392 -3.095 -4.366 1.00 87.81 89 SER A N 1
ATOM 714 C CA . SER A 1 89 ? 5.065 -2.974 -5.656 1.00 87.81 89 SER A CA 1
ATOM 715 C C . SER A 1 89 ? 5.061 -4.335 -6.360 1.00 87.81 89 SER A C 1
ATOM 717 O O . SER A 1 89 ? 4.606 -5.338 -5.809 1.00 87.81 89 SER A O 1
ATOM 719 N N . GLY A 1 90 ? 5.529 -4.387 -7.599 1.00 86.31 90 GLY A N 1
ATOM 720 C CA . GLY A 1 90 ? 5.575 -5.609 -8.394 1.00 86.31 90 GLY A CA 1
ATOM 721 C C . GLY A 1 90 ? 6.169 -5.359 -9.771 1.00 86.31 90 GLY A C 1
ATOM 722 O O . GLY A 1 90 ? 6.550 -4.241 -10.111 1.00 86.31 90 GLY A O 1
ATOM 723 N N . THR A 1 91 ? 6.242 -6.402 -10.591 1.00 86.50 91 THR A N 1
ATOM 724 C CA . THR A 1 91 ? 6.590 -6.247 -12.006 1.00 86.50 91 THR A CA 1
ATOM 725 C C . THR A 1 91 ? 5.498 -5.471 -12.746 1.00 86.50 91 THR A C 1
ATOM 727 O O . THR A 1 91 ? 4.347 -5.417 -12.307 1.00 86.50 91 THR A O 1
ATOM 730 N N . GLY A 1 92 ? 5.831 -4.906 -13.912 1.00 84.06 92 GLY A N 1
ATOM 731 C CA . GLY A 1 92 ? 4.849 -4.208 -14.750 1.00 84.06 92 GLY A CA 1
ATOM 732 C C . GLY A 1 92 ? 3.614 -5.062 -15.062 1.00 84.06 92 GLY A C 1
ATOM 733 O O . GLY A 1 92 ? 2.497 -4.556 -15.018 1.00 84.06 92 GLY A O 1
ATOM 734 N N . ASP A 1 93 ? 3.788 -6.370 -15.278 1.00 85.62 93 ASP A N 1
ATOM 735 C CA . ASP A 1 93 ? 2.676 -7.299 -15.516 1.00 85.62 93 ASP A CA 1
ATOM 736 C C . ASP A 1 93 ? 1.809 -7.526 -14.271 1.00 85.62 93 ASP A C 1
ATOM 738 O O . ASP A 1 93 ? 0.581 -7.572 -14.376 1.00 85.62 93 ASP A O 1
ATOM 742 N N . GLN A 1 94 ? 2.422 -7.633 -13.087 1.00 88.25 94 GLN A N 1
ATOM 743 C CA . GLN A 1 94 ? 1.693 -7.772 -11.822 1.00 88.25 94 GLN A CA 1
ATOM 744 C C . GLN A 1 94 ? 0.871 -6.516 -11.511 1.00 88.25 94 GLN A C 1
ATOM 746 O O . GLN A 1 94 ? -0.312 -6.616 -11.178 1.00 88.25 94 GLN A O 1
ATOM 751 N N . LEU A 1 95 ? 1.476 -5.336 -11.675 1.00 86.25 95 LEU A N 1
ATOM 752 C CA . LEU A 1 95 ? 0.810 -4.048 -11.481 1.00 86.25 95 LEU A CA 1
ATOM 753 C C . LEU A 1 95 ? -0.321 -3.852 -12.489 1.00 86.25 95 LEU A C 1
ATOM 755 O O . LEU A 1 95 ? -1.431 -3.493 -12.106 1.00 86.25 95 LEU A O 1
ATOM 759 N N . LYS A 1 96 ? -0.079 -4.170 -13.764 1.00 84.69 96 LYS A N 1
ATOM 760 C CA . LYS A 1 96 ? -1.094 -4.128 -14.818 1.00 84.69 96 LYS A CA 1
ATOM 761 C C . LYS A 1 96 ? -2.285 -5.025 -14.488 1.00 84.69 96 LYS A C 1
ATOM 763 O O . LYS A 1 96 ? -3.424 -4.577 -14.594 1.00 84.69 96 LYS A O 1
ATOM 768 N N . ALA A 1 97 ? -2.039 -6.266 -14.066 1.00 85.75 97 ALA A N 1
ATOM 769 C CA . ALA A 1 97 ? -3.099 -7.197 -13.685 1.00 85.75 97 ALA A CA 1
ATOM 770 C C . ALA A 1 97 ? -3.941 -6.662 -12.517 1.00 85.75 97 ALA A C 1
ATOM 772 O O . ALA A 1 97 ? -5.168 -6.693 -12.592 1.00 85.75 97 ALA A O 1
ATOM 773 N N . PHE A 1 98 ? -3.292 -6.133 -11.477 1.00 87.38 98 PHE A N 1
ATOM 774 C CA . PHE A 1 98 ? -3.977 -5.567 -10.319 1.00 87.38 98 PHE A CA 1
ATOM 775 C C . PHE A 1 98 ? -4.787 -4.310 -10.674 1.00 87.38 98 PHE A C 1
ATOM 777 O O . PHE A 1 98 ? -5.971 -4.238 -10.352 1.00 87.38 98 PHE A O 1
ATOM 784 N N . VAL A 1 99 ? -4.189 -3.356 -11.397 1.00 85.31 99 VAL A N 1
ATOM 785 C CA . VAL A 1 99 ? -4.847 -2.105 -11.815 1.00 85.31 99 VAL A CA 1
ATOM 786 C C . VAL A 1 99 ? -6.080 -2.385 -12.676 1.00 85.31 99 VAL A C 1
ATOM 788 O O . VAL A 1 99 ? -7.122 -1.776 -12.452 1.00 85.31 99 VAL A O 1
ATOM 791 N N . PHE A 1 100 ? -6.007 -3.331 -13.617 1.00 83.88 100 PHE A N 1
ATOM 792 C CA . PHE A 1 100 ? -7.181 -3.709 -14.410 1.00 83.88 100 PHE A CA 1
ATOM 793 C C . PHE A 1 100 ? -8.287 -4.348 -13.573 1.00 83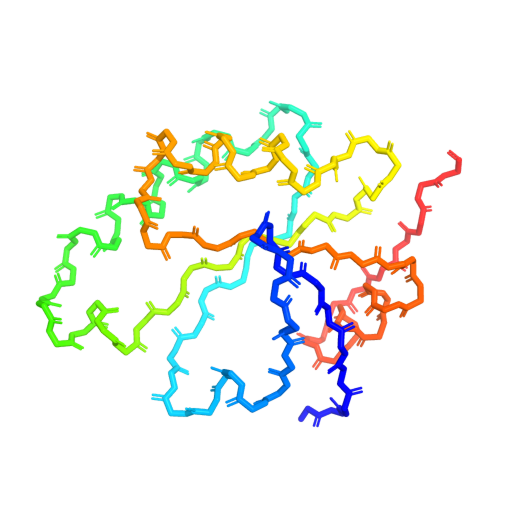.88 100 PHE A C 1
ATOM 795 O O . PHE A 1 100 ? -9.466 -4.134 -13.848 1.00 83.88 100 PHE A O 1
ATOM 802 N N . ASP A 1 101 ? -7.930 -5.138 -12.564 1.00 82.38 101 ASP A N 1
ATOM 803 C CA . ASP A 1 101 ? -8.907 -5.853 -11.744 1.00 82.38 101 ASP A CA 1
ATOM 804 C C . ASP A 1 101 ? -9.678 -4.925 -10.795 1.00 82.38 101 ASP A C 1
ATOM 806 O O . ASP A 1 101 ? -10.845 -5.176 -10.499 1.00 82.38 101 ASP A O 1
ATOM 810 N N . VAL A 1 102 ? -9.063 -3.811 -10.385 1.00 82.25 102 VAL A N 1
ATOM 811 C CA . VAL A 1 102 ? -9.745 -2.731 -9.653 1.00 82.25 102 VAL A CA 1
ATOM 812 C C . VAL A 1 102 ? -10.471 -1.738 -10.577 1.00 82.25 102 VAL A C 1
ATOM 814 O O . VAL A 1 102 ? -10.989 -0.728 -10.108 1.00 82.25 102 VAL A O 1
ATOM 817 N N . GLY A 1 103 ? -10.524 -2.011 -11.887 1.00 80.94 103 GLY A N 1
ATOM 818 C CA . GLY A 1 103 ? -11.224 -1.192 -12.884 1.00 80.94 103 GLY A CA 1
ATOM 819 C C . GLY A 1 103 ? -10.431 0.007 -13.419 1.00 80.94 103 GLY A C 1
ATOM 820 O O . GLY A 1 103 ? -10.999 0.851 -14.110 1.00 80.94 103 GLY A O 1
ATOM 821 N N . GLY A 1 104 ? -9.135 0.099 -13.115 1.00 80.69 104 GLY A N 1
ATOM 822 C CA . GLY A 1 104 ? -8.234 1.131 -13.626 1.00 80.69 104 GLY A CA 1
ATOM 823 C C . GLY A 1 104 ? -7.588 0.771 -14.970 1.00 80.69 104 GLY A C 1
ATOM 824 O O . GLY A 1 104 ? -7.730 -0.334 -15.490 1.00 80.69 104 GLY A O 1
ATOM 825 N N . THR A 1 105 ? -6.831 1.716 -15.533 1.00 79.56 105 THR A N 1
ATOM 826 C CA . THR A 1 105 ? -5.985 1.500 -16.721 1.00 79.56 105 THR A CA 1
ATOM 827 C C . THR A 1 105 ? -4.524 1.720 -16.353 1.00 79.56 105 THR A C 1
ATOM 829 O O . THR A 1 105 ? -4.190 2.731 -15.742 1.00 79.56 105 THR A O 1
ATOM 832 N N . PHE A 1 106 ? -3.650 0.788 -16.738 1.00 77.19 106 PHE A N 1
ATOM 833 C CA . PHE A 1 106 ? -2.207 0.899 -16.522 1.00 77.19 106 PHE A CA 1
ATOM 834 C C . PHE A 1 106 ? -1.487 1.189 -17.839 1.00 77.19 106 PHE A C 1
ATOM 836 O O . PHE A 1 106 ? -1.559 0.395 -18.781 1.00 77.19 106 PHE A O 1
ATOM 843 N N . LEU A 1 107 ? -0.774 2.314 -17.882 1.00 73.44 107 LEU A N 1
ATOM 844 C CA . LEU A 1 107 ? 0.106 2.693 -18.980 1.00 73.44 107 LEU A CA 1
ATOM 845 C C . LEU A 1 107 ? 1.539 2.713 -18.438 1.00 73.44 107 LEU A C 1
ATOM 847 O O . LEU A 1 107 ? 1.832 3.555 -17.587 1.00 73.44 107 LEU A O 1
ATOM 851 N N . PRO A 1 108 ? 2.417 1.788 -18.866 1.00 66.50 108 PRO A N 1
ATOM 852 C CA . PRO A 1 108 ? 3.811 1.834 -18.452 1.00 66.50 108 PRO A CA 1
ATOM 853 C C . PRO A 1 108 ? 4.441 3.140 -18.944 1.00 66.50 108 PRO A C 1
ATOM 855 O O . PRO A 1 108 ? 4.192 3.561 -20.077 1.00 66.50 108 PRO A O 1
ATOM 858 N N . MET A 1 109 ? 5.240 3.780 -18.090 1.00 58.09 109 MET A N 1
ATOM 859 C CA . MET A 1 109 ? 6.063 4.904 -18.530 1.00 58.09 109 MET A CA 1
ATOM 860 C C . MET A 1 109 ? 7.135 4.392 -19.511 1.00 58.09 109 MET A C 1
ATOM 862 O O . MET A 1 109 ? 7.683 3.313 -19.268 1.00 58.09 109 MET A O 1
ATOM 866 N N . PRO A 1 110 ? 7.384 5.114 -20.619 1.00 57.84 110 PRO A N 1
ATOM 867 C CA . PRO A 1 110 ? 8.424 4.775 -21.588 1.00 57.84 110 PRO A CA 1
ATOM 868 C C . PRO A 1 110 ? 9.841 4.949 -21.030 1.00 57.84 110 PRO A C 1
ATOM 870 O O . PRO A 1 110 ? 10.028 5.789 -20.118 1.00 57.84 110 PRO A O 1
#

Secondary structure (DSSP, 8-state):
----EEEETTS-EEETTTTTTSEEEEEEE-TTTSHHHHHHHHHHHHTTS-HHHHHTEEEEEEES-TTT--HHHHHHHHHHH-TTEEEEE--HHHHHHHHHHTT-------

Nearest PDB structures (foldseek):
  4bpy-assembly1_A  TM=8.735E-01  e=1.707E-09  Streptomyces lividans
  2b7j-assembly4_D  TM=8.867E-01  e=3.970E-09  Saccharomyces cerevisiae
  6n5u-assembly3_C  TM=8.811E-01  e=3.970E-09  Arabidopsis thaliana
  2b7k-assembly3_C  TM=8.829E-01  e=9.234E-09  Saccharomyces cerevisiae
  2k6v-assembly1_A  TM=8.947E-01  e=6.911E-08  Thermus thermophilus HB8

Sequence (110 aa):
MRPFRLTGSDGSEFSNANLRGHFSWAFFGFCPDICPTTLSQLKLAYNQLNPNEQKLTDVLFVSVDPTRDTSGRLRDYLRFFHSDFSALSGTGDQLKAFVFDVGGTFLPMP

pLDDT: mean 83.8, std 8.65, range [54.5, 94.69]